Protein AF-A0A6B2CWP2-F1 (afdb_monomer)

Radius of gyration: 14.56 Å; Cα contacts (8 Å, |Δi|>4): 83; chains: 1; bounding box: 38×21×36 Å

Mean predicted aligned error: 4.07 Å

Foldseek 3Di:
DEEDEAELVQFADLVDAPGGDVVSCVVCVVVCPPHPYHYHYDVRSPPPVQCVVQNPDPRSVPDDCPPD

pLDDT: mean 91.31, std 10.28, range [45.34, 97.81]

Nearest PDB structures (foldseek):
  7lnw-assembly1_B  TM=9.228E-01  e=1.628E-03  Methanomethylophilus alvi

Sequence (68 aa):
MFIVKFGGSAITDKTKPYTFLRGRIAQAAPALRGRRAVLIHGAGSFAHPHVKAFGLTPTGIALTKATL

Secondary structure (DSSP, 8-state):
-EEEEE-HHHHB-TTSTT-B-HHHHHHHGGGTTTS-EEEEE--GGGTHHHHHHH-SSHHHHH------

Structure (mmCIF, N/CA/C/O backbone):
data_AF-A0A6B2CWP2-F1
#
_entry.id   AF-A0A6B2CWP2-F1
#
loop_
_atom_site.group_PDB
_atom_site.id
_atom_site.type_symbol
_atom_site.label_atom_id
_atom_site.label_alt_id
_atom_site.label_comp_id
_atom_site.label_asym_id
_atom_site.label_entity_id
_atom_site.label_seq_id
_atom_site.pdbx_PDB_ins_code
_atom_site.Cartn_x
_atom_site.Cartn_y
_atom_site.Cartn_z
_atom_site.occupancy
_atom_site.B_iso_or_equiv
_atom_site.auth_seq_id
_atom_site.auth_comp_id
_atom_site.auth_asym_id
_atom_site.auth_atom_id
_atom_site.pdbx_PDB_model_num
ATOM 1 N N . MET A 1 1 ? -22.689 1.893 8.699 1.00 83.12 1 MET A N 1
ATOM 2 C CA . MET A 1 1 ? -21.677 1.104 7.960 1.00 83.12 1 MET A CA 1
ATOM 3 C C . MET A 1 1 ? -20.850 2.083 7.152 1.00 83.12 1 MET A C 1
ATOM 5 O O . MET A 1 1 ? -21.448 2.927 6.499 1.00 83.12 1 MET A O 1
ATOM 9 N N . PHE A 1 2 ? -19.522 2.029 7.248 1.00 94.62 2 PHE A N 1
ATOM 10 C CA . PHE A 1 2 ? -18.636 2.970 6.552 1.00 94.62 2 PHE A CA 1
ATOM 11 C C . PHE A 1 2 ? -17.975 2.316 5.341 1.00 94.62 2 PHE A C 1
ATOM 13 O O . PHE A 1 2 ? -17.659 1.128 5.371 1.00 94.62 2 PHE A O 1
ATOM 20 N N . ILE A 1 3 ? -17.719 3.100 4.301 1.00 96.81 3 ILE A N 1
ATOM 21 C CA . ILE A 1 3 ? -16.823 2.720 3.210 1.00 96.81 3 ILE A CA 1
ATOM 22 C C . ILE A 1 3 ? -15.681 3.723 3.243 1.00 96.81 3 ILE A C 1
ATOM 24 O O . ILE A 1 3 ? -15.905 4.926 3.123 1.00 96.81 3 ILE A O 1
ATOM 28 N N . VAL A 1 4 ? -14.464 3.236 3.462 1.00 95.56 4 VAL A N 1
ATOM 29 C CA . VAL A 1 4 ? -13.284 4.084 3.633 1.00 95.56 4 VAL A CA 1
ATOM 30 C C . VAL A 1 4 ? -12.248 3.691 2.598 1.00 95.56 4 VAL A C 1
ATOM 32 O O . VAL A 1 4 ? -11.833 2.535 2.531 1.00 95.56 4 VAL A O 1
ATOM 35 N N . LYS A 1 5 ? -11.820 4.668 1.792 1.00 96.88 5 LYS A N 1
ATOM 36 C CA . LYS A 1 5 ? -10.744 4.499 0.816 1.00 96.88 5 LYS A CA 1
ATOM 37 C C . LYS A 1 5 ? -9.504 5.259 1.256 1.00 96.88 5 LYS A C 1
ATOM 39 O O . LYS A 1 5 ? -9.469 6.486 1.207 1.00 96.88 5 LYS A O 1
ATOM 44 N N . PHE A 1 6 ? -8.447 4.529 1.581 1.00 96.31 6 PHE A N 1
ATOM 45 C CA . PHE A 1 6 ? -7.126 5.115 1.730 1.00 96.31 6 PHE A CA 1
ATOM 46 C C . PHE A 1 6 ? -6.492 5.314 0.355 1.00 96.31 6 PHE A C 1
ATOM 48 O O . PHE A 1 6 ? -6.174 4.355 -0.348 1.00 96.31 6 PHE A O 1
ATOM 55 N N . GLY A 1 7 ? -6.288 6.563 -0.061 1.00 96.62 7 GLY A N 1
ATOM 56 C CA . GLY A 1 7 ? -5.473 6.836 -1.245 1.00 96.62 7 GLY A CA 1
ATOM 57 C C . GLY A 1 7 ? -4.066 6.247 -1.082 1.00 96.62 7 GLY A C 1
ATOM 58 O O . GLY A 1 7 ? -3.525 6.236 0.020 1.00 96.62 7 GLY A O 1
ATOM 59 N N . GLY A 1 8 ? -3.433 5.799 -2.171 1.00 96.75 8 GLY A N 1
ATOM 60 C CA . GLY A 1 8 ? -2.064 5.266 -2.103 1.00 96.75 8 GLY A CA 1
ATOM 61 C C . GLY A 1 8 ? -1.063 6.264 -1.498 1.00 96.75 8 GLY A C 1
ATOM 62 O O . GLY A 1 8 ? -0.160 5.865 -0.779 1.00 96.75 8 GLY A O 1
ATOM 63 N N . SER A 1 9 ? -1.266 7.572 -1.698 1.00 95.25 9 SER A N 1
ATOM 64 C CA . SER A 1 9 ? -0.482 8.648 -1.058 1.00 95.25 9 SER A CA 1
ATOM 65 C C . SER A 1 9 ? -0.693 8.778 0.454 1.00 95.25 9 SER A C 1
ATOM 67 O O . SER A 1 9 ? 0.132 9.379 1.137 1.00 95.25 9 SER A O 1
ATOM 69 N N . ALA A 1 10 ? -1.797 8.261 0.993 1.00 95.69 10 ALA A N 1
ATOM 70 C CA . ALA A 1 10 ? -2.034 8.260 2.431 1.00 95.69 10 ALA A CA 1
ATOM 71 C C . ALA A 1 10 ? -1.233 7.153 3.134 1.00 95.69 10 ALA A C 1
ATOM 73 O O . ALA A 1 10 ? -0.910 7.302 4.309 1.00 95.69 10 ALA A O 1
ATOM 74 N N . ILE A 1 11 ? -0.897 6.070 2.421 1.00 96.75 11 ILE A N 1
ATOM 75 C CA . ILE A 1 11 ? -0.350 4.839 3.019 1.00 96.75 11 ILE A CA 1
ATOM 76 C C . ILE A 1 11 ? 1.014 4.432 2.455 1.00 96.75 11 ILE A C 1
ATOM 78 O O . ILE A 1 11 ? 1.636 3.513 2.976 1.00 96.75 11 ILE A O 1
ATOM 82 N N . THR A 1 12 ? 1.499 5.119 1.420 1.00 97.50 12 THR A N 1
ATOM 83 C CA . THR A 1 12 ? 2.809 4.879 0.802 1.00 97.50 12 THR A CA 1
ATOM 84 C C . THR A 1 12 ? 3.557 6.182 0.558 1.00 97.50 12 THR A C 1
ATOM 86 O O . THR A 1 12 ? 2.938 7.232 0.358 1.00 97.50 12 THR A O 1
ATOM 89 N N . ASP A 1 13 ? 4.884 6.102 0.535 1.00 96.00 13 ASP A N 1
ATOM 90 C CA . ASP A 1 13 ? 5.738 7.171 0.024 1.00 96.00 13 ASP A CA 1
ATOM 91 C C . ASP A 1 13 ? 5.807 7.057 -1.505 1.00 96.00 13 ASP A C 1
ATOM 93 O O . ASP A 1 13 ? 6.371 6.105 -2.034 1.00 96.00 13 ASP A O 1
ATOM 97 N N . LYS A 1 14 ? 5.227 8.017 -2.233 1.00 92.50 14 LYS A N 1
ATOM 98 C CA . LYS A 1 14 ? 5.228 8.012 -3.708 1.00 92.50 14 LYS A CA 1
ATOM 99 C C . LYS A 1 14 ? 6.600 8.297 -4.325 1.00 92.50 14 LYS A C 1
ATOM 101 O O . LYS A 1 14 ? 6.770 8.044 -5.515 1.00 92.50 14 LYS A O 1
ATOM 106 N N . THR A 1 15 ? 7.546 8.819 -3.548 1.00 93.75 15 THR A N 1
ATOM 107 C CA . THR A 1 15 ? 8.910 9.115 -4.011 1.00 93.75 15 THR A CA 1
ATOM 108 C C . THR A 1 15 ? 9.828 7.897 -3.916 1.00 93.75 15 THR A C 1
ATOM 110 O O . THR A 1 15 ? 10.827 7.828 -4.626 1.00 93.75 15 THR A O 1
ATOM 113 N N . LYS A 1 16 ? 9.460 6.903 -3.094 1.00 94.25 16 LYS A N 1
ATOM 114 C CA . LYS A 1 16 ? 10.226 5.673 -2.870 1.00 94.25 16 LYS A CA 1
ATOM 115 C C . LYS A 1 16 ?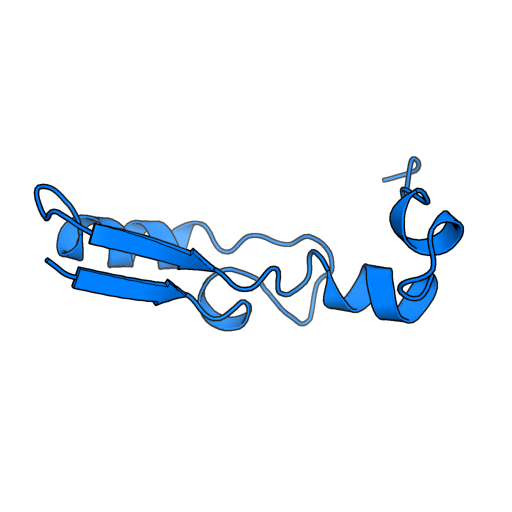 9.391 4.442 -3.246 1.00 94.25 16 LYS A C 1
ATOM 117 O O . LYS A 1 16 ? 8.363 4.188 -2.614 1.00 94.25 16 LYS A O 1
ATOM 122 N N . PRO A 1 17 ? 9.789 3.662 -4.269 1.00 91.94 17 PRO A N 1
ATOM 123 C CA . PRO A 1 17 ? 9.093 2.432 -4.640 1.00 91.94 17 PRO A CA 1
ATOM 124 C C . PRO A 1 17 ? 8.893 1.494 -3.443 1.00 91.94 17 PRO A C 1
ATOM 126 O O . PRO A 1 17 ? 9.752 1.414 -2.568 1.00 91.94 17 PRO A O 1
ATOM 129 N N . TYR A 1 18 ? 7.755 0.797 -3.408 1.00 91.19 18 TYR A N 1
ATOM 130 C CA . TYR A 1 18 ? 7.457 -0.256 -2.426 1.00 91.19 18 TYR A CA 1
ATOM 131 C C . TYR A 1 18 ? 7.601 0.171 -0.953 1.00 91.19 18 TYR A C 1
ATOM 133 O O . TYR A 1 18 ? 7.987 -0.617 -0.093 1.00 91.19 18 TYR A O 1
ATOM 141 N N . THR A 1 19 ? 7.294 1.433 -0.642 1.00 95.62 19 THR A N 1
ATOM 142 C CA . THR A 1 19 ? 7.516 2.005 0.694 1.00 95.62 19 THR A CA 1
ATOM 143 C C . THR A 1 19 ? 6.199 2.262 1.420 1.00 95.62 19 THR A C 1
ATOM 145 O O . THR A 1 19 ? 5.427 3.1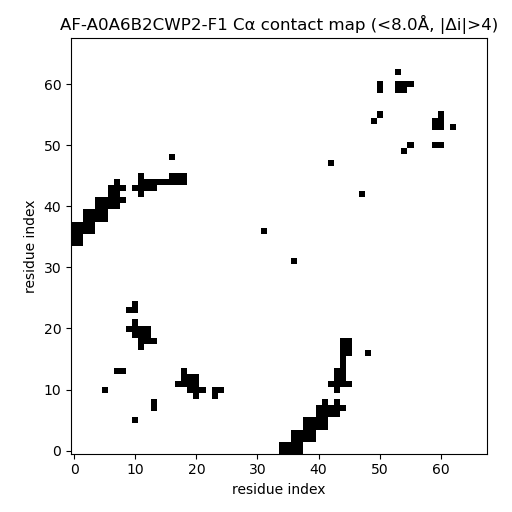43 1.038 1.00 95.62 19 THR A O 1
ATOM 148 N N . PHE A 1 20 ? 5.950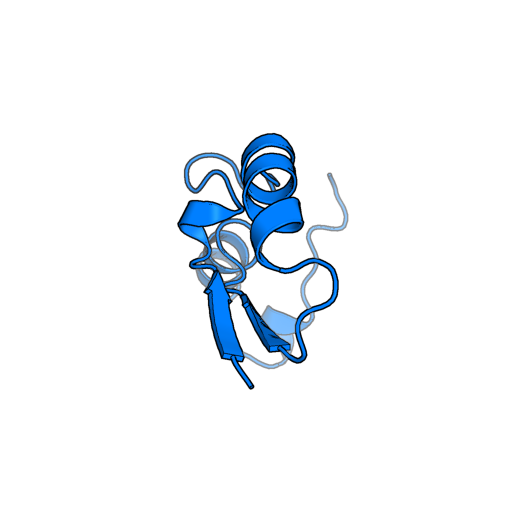 1.511 2.497 1.00 96.19 20 PHE A N 1
ATOM 149 C CA . PHE A 1 20 ? 4.757 1.628 3.343 1.00 96.19 20 PHE A CA 1
ATOM 150 C C . PHE A 1 20 ? 4.938 2.641 4.488 1.00 96.19 20 PHE A C 1
ATOM 152 O O . PHE A 1 20 ? 5.917 2.595 5.230 1.00 96.19 20 PHE A O 1
ATOM 159 N N . LEU A 1 21 ? 3.951 3.520 4.694 1.00 96.62 21 LEU A N 1
ATOM 160 C CA . LEU A 1 21 ? 3.940 4.532 5.759 1.00 96.62 21 LEU A CA 1
ATOM 161 C C . LEU A 1 21 ? 3.158 4.051 6.989 1.00 96.62 21 LEU A C 1
ATOM 163 O O . LEU A 1 21 ? 2.054 4.525 7.275 1.00 96.62 21 LEU A O 1
ATOM 167 N N . ARG A 1 22 ? 3.759 3.138 7.759 1.00 94.38 22 ARG A N 1
ATOM 168 C CA . ARG A 1 22 ? 3.143 2.529 8.955 1.00 94.38 22 ARG A CA 1
ATOM 169 C C . ARG A 1 22 ? 2.543 3.545 9.932 1.00 94.38 22 ARG A C 1
ATOM 171 O O . ARG A 1 22 ? 1.433 3.333 10.413 1.00 94.38 22 ARG A O 1
ATOM 178 N N . GLY A 1 23 ? 3.247 4.647 10.200 1.00 95.75 23 GLY A N 1
ATOM 179 C CA . GLY A 1 23 ? 2.803 5.666 11.158 1.00 95.75 23 GLY A CA 1
ATOM 180 C C . GLY A 1 23 ? 1.451 6.293 10.803 1.00 95.75 23 GLY A C 1
ATOM 181 O O . GLY A 1 23 ? 0.623 6.497 11.686 1.00 95.75 23 GLY A O 1
ATOM 182 N N . ARG A 1 24 ? 1.175 6.513 9.510 1.00 93.12 24 ARG A N 1
ATOM 183 C CA . ARG A 1 24 ? -0.092 7.113 9.056 1.00 93.12 24 ARG A CA 1
ATOM 184 C C . ARG A 1 24 ? -1.279 6.177 9.265 1.00 93.12 24 ARG A C 1
ATOM 186 O O . ARG A 1 24 ? -2.335 6.608 9.716 1.00 93.12 24 ARG A O 1
ATOM 193 N N . ILE A 1 25 ? -1.094 4.885 8.994 1.00 91.88 25 ILE A N 1
ATOM 194 C CA . ILE A 1 25 ? -2.125 3.875 9.263 1.00 91.88 25 ILE A CA 1
ATOM 195 C C . ILE A 1 25 ? -2.364 3.717 10.763 1.00 91.88 25 ILE A C 1
ATOM 197 O O . ILE A 1 25 ? -3.518 3.670 11.187 1.00 91.88 25 ILE A O 1
ATOM 201 N N . ALA A 1 26 ? -1.299 3.675 11.567 1.00 95.31 26 ALA A N 1
ATOM 202 C CA . ALA A 1 26 ? -1.422 3.543 13.016 1.00 95.31 26 ALA A CA 1
ATOM 203 C C . ALA A 1 26 ? -2.251 4.686 13.631 1.00 95.31 26 ALA A C 1
ATOM 205 O O . ALA A 1 26 ? -3.069 4.436 14.510 1.00 95.31 26 ALA A O 1
ATOM 206 N N . GLN A 1 27 ? -2.106 5.911 13.117 1.00 95.25 27 GLN A N 1
ATOM 207 C CA . GLN A 1 27 ? -2.897 7.071 13.544 1.00 95.25 27 GLN A CA 1
ATOM 208 C C . GLN A 1 27 ? -4.372 6.994 13.114 1.00 95.25 27 GLN A C 1
ATOM 210 O O . GLN A 1 27 ? -5.247 7.447 13.846 1.00 95.25 27 GLN A O 1
ATOM 215 N N . ALA A 1 28 ? -4.670 6.405 11.952 1.00 92.12 28 ALA A N 1
ATOM 216 C CA . ALA A 1 28 ? -6.041 6.278 11.448 1.00 92.12 28 ALA A CA 1
ATOM 217 C C . ALA A 1 28 ? -6.811 5.086 12.052 1.00 92.12 28 ALA A C 1
ATOM 219 O O . ALA A 1 28 ? -8.040 5.115 12.129 1.00 92.12 28 ALA A O 1
ATOM 220 N N . ALA A 1 29 ? -6.113 4.034 12.487 1.00 93.31 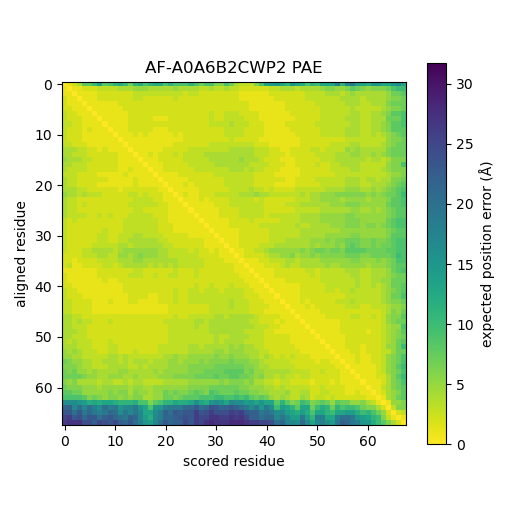29 ALA A N 1
ATOM 221 C CA . ALA A 1 29 ? -6.722 2.789 12.959 1.00 93.31 29 ALA A CA 1
ATOM 222 C C . ALA A 1 29 ? -7.710 2.954 14.139 1.00 93.31 29 ALA A C 1
ATOM 224 O O . ALA A 1 29 ? -8.773 2.324 14.093 1.00 93.31 29 ALA A O 1
ATOM 225 N N . PRO A 1 30 ? -7.457 3.801 15.163 1.00 96.62 30 PRO A N 1
ATOM 226 C CA . PRO A 1 30 ? -8.417 4.031 16.245 1.00 96.62 30 PRO A CA 1
ATOM 227 C C . PRO A 1 30 ? -9.773 4.539 15.748 1.00 96.62 30 PRO A C 1
ATOM 229 O O . PRO A 1 30 ? -10.809 4.131 16.265 1.00 96.62 30 PRO A O 1
ATOM 232 N N . ALA A 1 31 ? -9.789 5.351 14.686 1.00 93.50 31 ALA A N 1
ATOM 233 C CA . ALA A 1 31 ? -11.019 5.866 14.090 1.00 93.50 31 ALA A CA 1
ATOM 234 C C . ALA A 1 31 ? -11.832 4.795 13.339 1.00 93.50 31 ALA A C 1
ATOM 236 O O . ALA A 1 31 ? -12.963 5.059 12.942 1.00 93.50 31 ALA A O 1
ATOM 237 N N . LEU A 1 32 ? -11.308 3.588 13.142 1.00 93.44 32 LEU A N 1
ATOM 238 C CA . LEU A 1 32 ? -12.020 2.493 12.476 1.00 93.44 32 LEU A CA 1
ATOM 239 C C . LEU A 1 32 ? -12.280 1.308 13.410 1.00 93.44 32 LEU A C 1
ATOM 241 O O . LEU A 1 32 ? -13.086 0.434 13.091 1.00 93.44 32 LEU A O 1
ATOM 245 N N . ARG A 1 33 ? -11.633 1.277 14.578 1.00 95.06 33 ARG A N 1
ATOM 246 C CA . ARG A 1 33 ? -11.753 0.182 15.541 1.00 95.06 33 ARG A CA 1
ATOM 247 C C . ARG A 1 33 ? -13.200 0.031 16.020 1.00 95.06 33 ARG A C 1
ATOM 249 O O . ARG A 1 33 ? -13.850 1.007 16.377 1.00 95.06 33 ARG A O 1
ATOM 256 N N . GLY A 1 34 ? -13.708 -1.202 16.002 1.00 95.19 34 GLY A N 1
ATOM 257 C CA . GLY A 1 34 ? -15.078 -1.525 16.425 1.00 95.19 34 GLY A CA 1
ATOM 258 C C . GLY A 1 34 ? -16.180 -1.051 15.470 1.00 95.19 34 GLY A C 1
ATOM 259 O O . GLY A 1 34 ? -17.358 -1.265 15.745 1.00 95.19 34 GLY A O 1
ATOM 260 N N . ARG A 1 35 ? -15.836 -0.424 14.337 1.00 95.62 35 ARG A N 1
ATOM 261 C CA . ARG A 1 35 ? -16.810 0.039 13.343 1.00 95.62 35 ARG A CA 1
ATOM 262 C C . ARG A 1 35 ? -16.938 -0.978 12.214 1.00 95.62 35 ARG A C 1
ATOM 264 O O . ARG A 1 35 ? -15.944 -1.435 11.659 1.00 95.62 35 ARG A O 1
ATOM 271 N N . ARG A 1 36 ? -18.175 -1.279 11.806 1.00 97.19 36 ARG A N 1
ATOM 272 C CA . ARG A 1 36 ? -18.436 -2.064 10.591 1.00 97.19 36 ARG A CA 1
ATOM 273 C C . A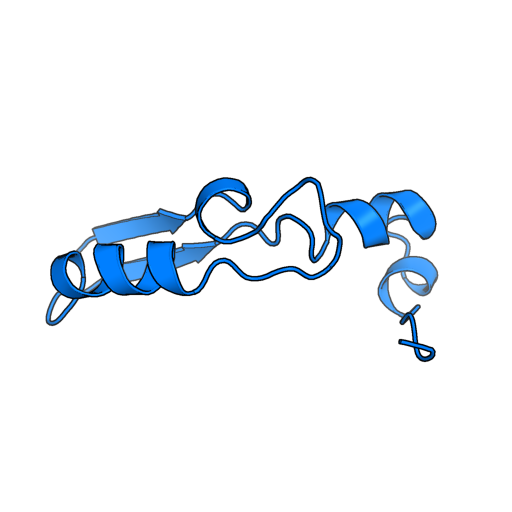RG A 1 36 ? -18.080 -1.221 9.366 1.00 97.19 36 ARG A C 1
ATOM 275 O O . ARG A 1 36 ? -18.812 -0.281 9.027 1.00 97.19 36 ARG A O 1
ATOM 282 N N . ALA A 1 37 ? -16.961 -1.553 8.731 1.00 95.56 37 ALA A N 1
ATOM 283 C CA . ALA A 1 37 ? -16.417 -0.810 7.606 1.00 95.56 37 ALA A CA 1
ATOM 284 C C . ALA A 1 37 ? -1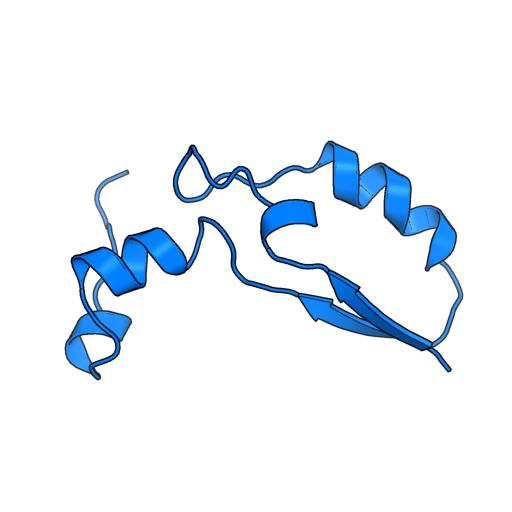5.941 -1.727 6.473 1.00 95.56 37 ALA A C 1
ATOM 286 O O . ALA A 1 37 ? -15.432 -2.817 6.718 1.00 95.56 37 ALA A O 1
ATOM 287 N N . VAL A 1 38 ? -16.075 -1.242 5.239 1.00 97.38 38 VAL A N 1
ATOM 288 C CA . VAL A 1 38 ? -15.361 -1.756 4.066 1.00 97.38 38 VAL A CA 1
ATOM 289 C C . VAL A 1 38 ? -14.127 -0.888 3.865 1.00 97.38 38 VAL A C 1
ATOM 291 O O . VAL A 1 38 ? -14.240 0.339 3.788 1.00 97.38 38 VAL A O 1
ATOM 294 N N . LEU A 1 39 ? -12.958 -1.520 3.785 1.00 95.25 39 LEU A N 1
ATOM 295 C CA . LEU A 1 39 ? -11.689 -0.838 3.568 1.00 95.25 39 LEU A CA 1
ATOM 296 C C . LEU A 1 39 ? -11.204 -1.070 2.145 1.00 95.25 39 LEU A C 1
ATOM 298 O O . LEU A 1 39 ? -11.044 -2.202 1.701 1.00 95.25 39 LEU A O 1
ATOM 302 N N . ILE A 1 40 ? -10.955 0.030 1.449 1.00 97.81 40 ILE A N 1
ATOM 303 C CA . ILE A 1 40 ? -10.356 0.068 0.121 1.00 97.81 40 ILE A CA 1
ATOM 304 C C . ILE A 1 40 ? -9.023 0.796 0.268 1.00 97.81 40 ILE A C 1
ATOM 306 O O . ILE A 1 40 ? -8.914 1.757 1.034 1.00 97.81 40 ILE A O 1
ATOM 310 N N . HIS A 1 41 ? -8.009 0.400 -0.492 1.00 96.62 41 HIS A N 1
ATOM 311 C CA . HIS A 1 41 ? -6.790 1.188 -0.574 1.00 96.62 41 HIS A CA 1
ATOM 312 C C . HIS A 1 41 ? -6.257 1.300 -2.000 1.00 96.62 41 HIS A C 1
ATOM 314 O O . HIS A 1 41 ? -6.450 0.422 -2.835 1.00 96.62 41 HIS A O 1
ATOM 320 N N . GLY A 1 42 ? -5.584 2.411 -2.288 1.00 96.56 42 GLY A N 1
ATOM 321 C CA . GLY A 1 42 ? -4.736 2.521 -3.467 1.00 96.56 42 GLY A CA 1
ATOM 322 C C . GLY A 1 42 ? -3.408 1.807 -3.228 1.00 96.56 42 GLY A C 1
ATOM 323 O O . GLY A 1 42 ? -2.875 1.842 -2.123 1.00 96.56 42 GLY A O 1
ATOM 324 N N . ALA A 1 43 ? -2.844 1.195 -4.265 1.00 95.19 43 ALA A N 1
ATOM 325 C CA . ALA A 1 43 ? -1.560 0.502 -4.161 1.00 95.19 43 ALA A CA 1
ATOM 326 C C . ALA A 1 43 ? -0.349 1.457 -4.069 1.00 95.19 43 ALA A C 1
ATOM 328 O O . ALA A 1 43 ? 0.708 1.078 -3.578 1.00 95.19 43 ALA A O 1
ATOM 329 N N . GLY A 1 44 ? -0.489 2.718 -4.499 1.00 95.62 44 GLY A N 1
ATOM 330 C CA . GLY A 1 44 ? 0.553 3.732 -4.313 1.00 95.62 44 GLY A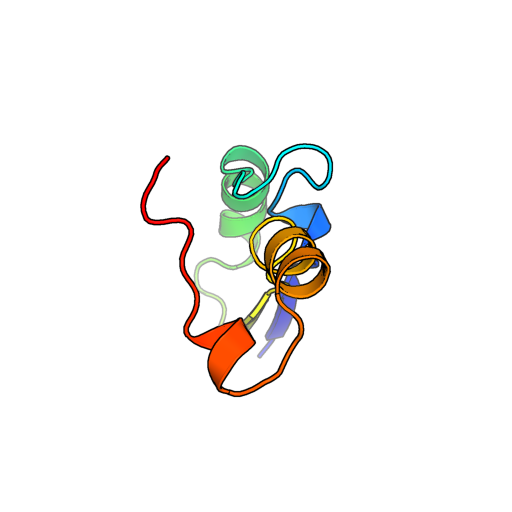 CA 1
ATOM 331 C C . GLY A 1 44 ? 1.893 3.327 -4.935 1.00 95.62 44 GLY A C 1
ATOM 332 O O . GLY A 1 44 ? 1.928 2.852 -6.075 1.00 95.62 44 GLY A O 1
ATOM 333 N N . SER A 1 45 ? 2.992 3.508 -4.199 1.00 95.56 45 SER A N 1
ATOM 334 C CA . SER A 1 45 ? 4.336 3.171 -4.689 1.00 95.56 45 SER A CA 1
ATOM 335 C C . SER A 1 45 ? 4.602 1.674 -4.872 1.00 95.56 45 SER A C 1
ATOM 337 O O . SER A 1 45 ? 5.664 1.319 -5.377 1.00 95.56 45 SER A O 1
ATOM 339 N N . PHE A 1 46 ? 3.641 0.801 -4.553 1.00 93.75 46 PHE A N 1
ATOM 340 C CA . PHE A 1 46 ? 3.720 -0.631 -4.855 1.00 93.75 46 PHE A CA 1
ATOM 341 C C . PHE A 1 46 ? 3.214 -0.994 -6.255 1.00 93.75 46 PHE A C 1
ATOM 343 O O . PHE A 1 46 ? 3.578 -2.045 -6.761 1.00 93.75 46 PHE A O 1
ATOM 350 N N . ALA A 1 47 ? 2.403 -0.146 -6.900 1.00 92.81 47 ALA A N 1
ATOM 351 C CA . ALA A 1 47 ? 1.879 -0.438 -8.240 1.00 92.81 47 ALA A CA 1
ATOM 352 C C . ALA A 1 47 ? 2.316 0.576 -9.292 1.00 92.81 47 ALA A C 1
ATOM 354 O O . ALA A 1 47 ? 2.684 0.178 -10.390 1.00 92.81 47 ALA A O 1
ATOM 355 N N . HIS A 1 48 ? 2.310 1.881 -8.988 1.00 92.12 48 HIS A N 1
ATOM 356 C CA . HIS A 1 48 ? 2.634 2.885 -10.008 1.00 92.12 48 HIS A CA 1
ATOM 357 C C . HIS A 1 48 ? 4.039 2.702 -10.609 1.00 92.12 48 HIS A C 1
ATOM 359 O O . HIS A 1 48 ? 4.147 2.760 -11.834 1.00 92.12 48 HIS A O 1
ATOM 365 N N . PRO A 1 49 ? 5.101 2.431 -9.819 1.00 91.56 49 PRO A N 1
ATOM 366 C CA . PRO A 1 49 ? 6.420 2.154 -10.385 1.00 91.56 49 PRO A CA 1
ATOM 367 C C . PRO A 1 49 ? 6.451 0.861 -11.206 1.00 91.56 49 PRO A C 1
ATOM 369 O O . PRO A 1 49 ? 7.079 0.837 -12.259 1.00 91.56 49 PRO A O 1
ATOM 372 N N . HIS A 1 50 ? 5.745 -0.182 -10.753 1.00 91.00 50 HIS A N 1
ATOM 373 C CA . HIS A 1 50 ? 5.648 -1.469 -11.448 1.00 91.00 50 HIS A CA 1
ATOM 374 C C . HIS A 1 50 ? 4.994 -1.316 -12.821 1.00 91.00 50 HIS A C 1
ATOM 376 O O . HIS A 1 50 ? 5.595 -1.625 -13.843 1.00 91.00 50 HIS A O 1
ATOM 382 N N . VAL A 1 51 ? 3.794 -0.737 -12.855 1.00 92.62 51 VAL A N 1
ATOM 383 C CA . VAL A 1 51 ? 3.031 -0.509 -14.088 1.00 92.62 51 VAL A CA 1
ATOM 384 C C . VAL A 1 51 ? 3.777 0.413 -15.046 1.00 92.62 51 VAL A C 1
ATOM 386 O O . VAL A 1 51 ? 3.751 0.189 -16.251 1.00 92.62 51 VAL A O 1
ATOM 389 N N . LYS A 1 52 ? 4.481 1.427 -14.533 1.00 91.44 52 LYS A N 1
ATOM 390 C CA . LYS A 1 52 ? 5.307 2.299 -15.374 1.00 91.44 52 LYS A CA 1
ATOM 391 C C . LYS A 1 52 ? 6.475 1.546 -16.024 1.00 91.44 52 LYS A C 1
ATOM 393 O O . LYS A 1 52 ? 6.857 1.897 -17.133 1.00 91.44 52 LYS A O 1
ATOM 398 N N . ALA A 1 53 ? 7.042 0.550 -15.343 1.00 91.50 53 ALA A N 1
ATOM 399 C CA . ALA A 1 53 ? 8.170 -0.232 -15.843 1.00 91.50 53 ALA A CA 1
ATOM 400 C C . ALA A 1 53 ? 7.747 -1.376 -16.778 1.00 91.50 53 ALA A C 1
ATOM 402 O O . ALA A 1 53 ? 8.447 -1.659 -17.744 1.00 91.50 53 ALA A O 1
ATOM 403 N N . PHE A 1 54 ? 6.620 -2.030 -16.492 1.00 92.38 54 PHE A N 1
ATOM 404 C CA . PHE A 1 54 ? 6.258 -3.311 -17.107 1.00 92.38 54 PHE A CA 1
ATOM 405 C C . PHE A 1 54 ? 4.901 -3.310 -17.826 1.00 92.38 54 PHE A C 1
ATOM 407 O O . PHE A 1 54 ? 4.584 -4.252 -18.550 1.00 92.38 54 PHE A O 1
ATOM 414 N N . GLY A 1 55 ? 4.096 -2.259 -17.661 1.00 93.75 55 GLY A N 1
ATOM 415 C CA . GLY A 1 55 ? 2.743 -2.176 -18.207 1.00 93.75 55 GLY A CA 1
ATOM 416 C C . GLY A 1 55 ? 1.719 -3.036 -17.456 1.00 93.75 55 GLY A C 1
ATOM 417 O O . GLY A 1 55 ? 2.007 -3.645 -16.429 1.00 93.75 55 GLY A O 1
ATOM 418 N N . LEU A 1 56 ? 0.489 -3.060 -17.978 1.00 94.12 56 LEU A N 1
ATOM 419 C CA . LEU A 1 56 ? -0.642 -3.851 -17.461 1.00 94.12 56 LEU A CA 1
ATOM 420 C C . LEU A 1 56 ? -1.002 -5.026 -18.387 1.00 94.12 56 LEU A C 1
ATOM 422 O O . LEU A 1 56 ? -2.162 -5.415 -18.494 1.00 94.12 56 LEU A O 1
ATOM 426 N N . THR A 1 57 ? -0.016 -5.580 -19.090 1.00 94.62 57 THR A N 1
ATOM 427 C CA . THR A 1 57 ? -0.205 -6.798 -19.890 1.00 94.62 57 THR A CA 1
ATOM 428 C C . THR A 1 57 ? -0.143 -8.037 -18.988 1.00 94.62 57 THR A C 1
ATOM 430 O O . THR A 1 57 ? 0.428 -7.954 -17.897 1.00 94.62 57 THR A O 1
ATOM 433 N N . PRO A 1 58 ? -0.669 -9.202 -19.417 1.00 92.62 58 PRO A N 1
ATOM 434 C CA . PRO A 1 58 ? -0.523 -10.447 -18.659 1.00 92.62 58 PRO A CA 1
ATOM 435 C C . PRO A 1 58 ? 0.934 -10.725 -18.262 1.00 92.62 58 PRO A C 1
ATOM 437 O O . PRO A 1 58 ? 1.219 -11.031 -17.108 1.00 92.62 58 PRO A O 1
ATOM 440 N N . THR A 1 59 ? 1.867 -10.504 -19.192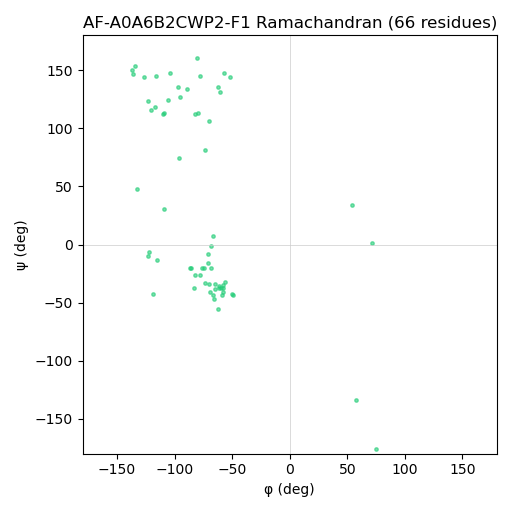 1.00 91.81 59 THR A N 1
ATOM 441 C CA . THR A 1 59 ? 3.306 -10.605 -18.934 1.00 91.81 59 THR A CA 1
ATOM 442 C C . THR A 1 59 ? 3.783 -9.538 -17.950 1.00 91.81 59 THR A C 1
ATOM 444 O O . THR A 1 59 ? 4.471 -9.862 -16.991 1.00 91.81 59 THR A O 1
ATOM 447 N N . GLY A 1 60 ? 3.395 -8.274 -18.140 1.00 90.75 60 GLY A N 1
ATOM 448 C CA . GLY A 1 60 ? 3.816 -7.160 -17.286 1.00 90.75 60 GLY A CA 1
ATOM 449 C C . GLY A 1 60 ? 3.383 -7.299 -15.826 1.00 90.75 60 GLY A C 1
ATOM 450 O O . GLY A 1 60 ? 4.138 -6.949 -14.921 1.00 90.75 60 GLY A O 1
ATOM 451 N N . ILE A 1 61 ? 2.197 -7.860 -15.583 1.00 88.69 61 ILE A N 1
ATOM 452 C CA . ILE A 1 61 ? 1.683 -8.136 -14.233 1.00 88.69 61 ILE A CA 1
ATOM 453 C C . ILE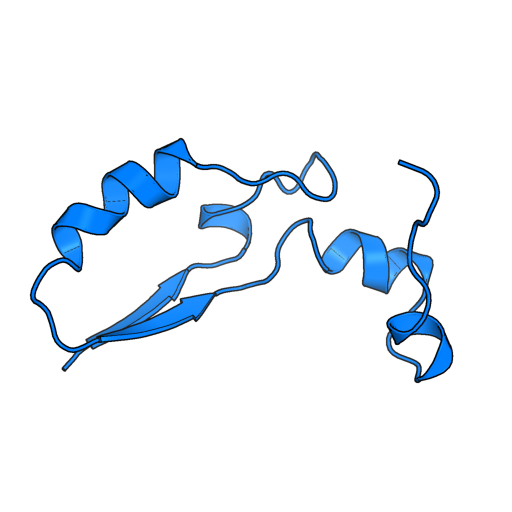 A 1 61 ? 2.415 -9.325 -13.590 1.00 88.69 61 ILE A C 1
ATOM 455 O O . ILE A 1 61 ? 2.617 -9.321 -12.379 1.00 88.69 61 ILE A O 1
ATOM 459 N N . ALA A 1 62 ? 2.826 -10.320 -14.383 1.00 88.19 62 ALA A N 1
ATOM 460 C CA . ALA A 1 62 ? 3.562 -11.490 -13.901 1.00 88.19 62 ALA A CA 1
ATOM 461 C C . ALA A 1 62 ? 5.043 -11.202 -13.600 1.00 88.19 62 ALA A C 1
ATOM 463 O O . ALA A 1 62 ? 5.675 -11.954 -12.858 1.00 88.19 62 ALA A O 1
ATOM 464 N N . LEU A 1 63 ? 5.606 -10.125 -14.161 1.00 84.62 63 LEU A N 1
ATOM 465 C CA . LEU A 1 63 ? 6.958 -9.698 -13.819 1.00 84.62 63 LEU A CA 1
ATOM 466 C C . LEU A 1 63 ? 7.013 -9.323 -12.337 1.00 84.62 63 LEU A C 1
ATOM 468 O O . LEU A 1 63 ? 6.150 -8.624 -11.816 1.00 84.62 63 LEU A O 1
ATOM 472 N N . THR A 1 64 ? 8.053 -9.771 -11.649 1.00 73.38 64 THR A N 1
ATOM 473 C CA . THR A 1 64 ? 8.365 -9.334 -10.290 1.00 73.38 64 THR A CA 1
ATOM 474 C C . THR A 1 64 ? 9.807 -8.852 -10.281 1.00 73.38 64 THR A C 1
ATOM 476 O O . THR A 1 64 ? 10.666 -9.392 -10.981 1.00 73.38 64 THR A O 1
ATOM 479 N N . LYS A 1 65 ? 10.107 -7.805 -9.505 1.00 64.88 65 LYS A N 1
ATOM 480 C CA . LYS A 1 65 ? 11.503 -7.475 -9.201 1.00 64.88 65 LYS A CA 1
ATOM 481 C C . LYS A 1 65 ? 12.015 -8.513 -8.201 1.00 64.88 65 LYS A C 1
ATOM 483 O O . LYS A 1 65 ? 12.027 -8.251 -7.007 1.00 64.88 65 LYS A O 1
ATOM 488 N N . ALA A 1 66 ? 12.415 -9.685 -8.688 1.00 53.84 66 ALA A N 1
ATOM 489 C CA . ALA A 1 66 ? 12.995 -10.765 -7.883 1.00 53.84 66 ALA A CA 1
ATOM 490 C C . ALA A 1 66 ? 14.386 -10.428 -7.284 1.00 53.84 66 ALA A C 1
ATOM 492 O O . ALA A 1 66 ? 15.038 -11.297 -6.723 1.00 53.84 66 ALA A O 1
ATOM 493 N N . THR A 1 67 ? 14.855 -9.182 -7.413 1.00 45.34 67 THR A N 1
ATOM 494 C CA . THR A 1 67 ? 16.217 -8.727 -7.083 1.00 45.34 67 THR A CA 1
ATOM 495 C C . THR A 1 67 ? 16.240 -7.440 -6.242 1.00 45.34 67 THR A C 1
ATOM 497 O O . THR A 1 67 ? 16.973 -6.503 -6.557 1.00 45.34 67 THR A O 1
ATOM 500 N N . LEU A 1 68 ? 15.435 -7.368 -5.178 1.00 50.25 68 LEU A N 1
ATOM 501 C CA . LEU A 1 68 ? 15.619 -6.386 -4.096 1.00 50.25 68 LEU A CA 1
ATOM 502 C C . LEU A 1 68 ? 16.070 -7.085 -2.816 1.00 50.25 68 LEU A C 1
ATOM 504 O O . LEU A 1 68 ? 15.384 -8.056 -2.430 1.00 50.25 68 LEU A O 1
#

Solvent-accessible surface area (backbone atoms only — not comparable to full-atom values): 4102 Å² total; per-residue (Å²): 126,46,79,47,73,46,51,15,75,63,45,18,41,74,91,40,73,68,33,74,37,63,70,52,50,62,68,49,45,71,83,49,63,98,52,64,63,49,82,45,70,46,66,30,16,62,39,56,58,51,40,73,74,46,38,90,44,79,65,28,64,70,58,70,84,89,82,123